Protein AF-A0A662ELX7-F1 (afdb_monomer_lite)

Sequence (60 aa):
MNWRHAIVLVGYDDTKQRWIIRNSWGSGWGDSGYGYIPYSGHQYSDLKNYVYYIKGVISP

Secondary structure (DSSP, 8-state):
-------EEEEEETTTTEEEEE-SS-TTSTBTTEEEEETT-BTTB-TTT-----------

Structure (mmCIF, N/CA/C/O backbone):
data_AF-A0A662ELX7-F1
#
_entry.id   AF-A0A662ELX7-F1
#
loop_
_atom_site.group_PDB
_atom_site.id
_atom_site.type_symbol
_atom_site.label_atom_id
_atom_site.label_alt_id
_atom_site.label_comp_id
_atom_site.label_asym_id
_atom_site.label_entity_id
_atom_site.label_seq_id
_atom_site.pdbx_PDB_ins_code
_atom_site.Cartn_x
_atom_site.Cartn_y
_atom_site.Cartn_z
_atom_site.occupancy
_atom_site.B_iso_or_equiv
_atom_site.auth_seq_id
_atom_site.auth_comp_id
_atom_site.auth_asym_id
_atom_site.auth_atom_id
_atom_site.pdbx_PDB_model_num
ATOM 1 N N . MET A 1 1 ? 19.272 6.685 -13.962 1.00 48.81 1 MET A N 1
ATOM 2 C CA . MET A 1 1 ? 18.988 5.233 -13.897 1.00 48.81 1 MET A CA 1
ATOM 3 C C . MET A 1 1 ? 17.571 5.063 -13.378 1.00 48.81 1 MET A C 1
ATOM 5 O O . MET A 1 1 ? 17.271 5.632 -12.338 1.00 48.81 1 MET A O 1
ATOM 9 N N . ASN A 1 2 ? 16.715 4.329 -14.091 1.00 69.50 2 ASN A N 1
ATOM 10 C CA . ASN A 1 2 ? 15.333 4.084 -13.669 1.00 69.50 2 ASN A CA 1
ATOM 11 C C . ASN A 1 2 ? 15.264 2.740 -12.938 1.00 69.50 2 ASN A C 1
ATOM 13 O O . ASN A 1 2 ? 14.953 1.717 -13.543 1.00 69.50 2 ASN A O 1
ATOM 17 N N . TRP A 1 3 ? 15.609 2.735 -11.651 1.00 82.38 3 TRP A N 1
ATOM 18 C CA . TRP A 1 3 ? 15.430 1.558 -10.805 1.00 82.38 3 TRP A CA 1
ATOM 19 C C . TRP A 1 3 ? 13.951 1.433 -10.444 1.00 82.38 3 TRP A C 1
ATOM 21 O O . TRP A 1 3 ? 13.359 2.368 -9.911 1.00 82.38 3 TRP A O 1
ATOM 31 N N . ARG A 1 4 ? 13.350 0.287 -10.764 1.00 88.00 4 ARG A N 1
ATOM 32 C CA . ARG A 1 4 ? 11.982 -0.060 -10.373 1.00 88.00 4 ARG A CA 1
ATOM 33 C C . ARG A 1 4 ? 12.028 -1.260 -9.446 1.00 88.00 4 ARG A C 1
ATOM 35 O O . ARG A 1 4 ? 12.891 -2.120 -9.591 1.00 88.00 4 ARG A O 1
ATOM 42 N N . HIS A 1 5 ? 11.093 -1.303 -8.507 1.00 93.50 5 HIS A N 1
ATOM 43 C CA . HIS A 1 5 ? 11.000 -2.363 -7.515 1.00 93.50 5 HIS A CA 1
ATOM 44 C C . HIS A 1 5 ? 9.587 -2.934 -7.508 1.00 93.50 5 HIS A C 1
ATOM 46 O O . HIS A 1 5 ? 8.616 -2.179 -7.457 1.00 93.50 5 HIS A O 1
ATOM 52 N N . ALA A 1 6 ? 9.481 -4.257 -7.585 1.00 94.75 6 ALA A N 1
ATOM 53 C CA . ALA A 1 6 ? 8.212 -4.959 -7.486 1.00 94.75 6 ALA A CA 1
ATOM 54 C C . ALA A 1 6 ? 7.987 -5.398 -6.037 1.00 94.75 6 ALA A C 1
ATOM 56 O O . ALA A 1 6 ? 8.887 -5.908 -5.373 1.00 94.75 6 ALA A O 1
ATOM 57 N N . ILE A 1 7 ? 6.767 -5.201 -5.559 1.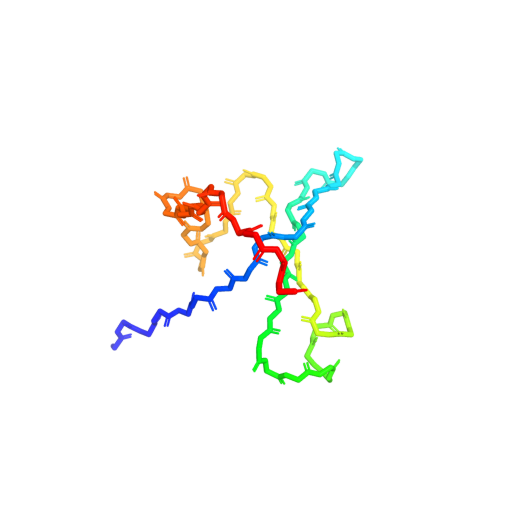00 95.38 7 ILE A N 1
ATOM 58 C CA . ILE A 1 7 ? 6.339 -5.457 -4.183 1.00 95.38 7 ILE A CA 1
ATOM 59 C C . ILE A 1 7 ? 4.987 -6.163 -4.189 1.00 95.38 7 ILE A C 1
ATOM 61 O O . ILE A 1 7 ? 4.283 -6.160 -5.199 1.00 95.38 7 ILE A O 1
ATOM 65 N N . VAL A 1 8 ? 4.604 -6.734 -3.049 1.00 96.88 8 VAL A N 1
ATOM 66 C CA . VAL A 1 8 ? 3.302 -7.389 -2.899 1.00 96.88 8 VAL A CA 1
ATOM 67 C C . VAL A 1 8 ? 2.351 -6.461 -2.152 1.00 96.88 8 VAL A C 1
ATOM 69 O O . VAL A 1 8 ? 2.640 -6.048 -1.029 1.00 96.88 8 VAL A O 1
ATOM 72 N N . LEU A 1 9 ? 1.207 -6.156 -2.762 1.00 96.38 9 LEU A N 1
ATOM 73 C CA . LEU A 1 9 ? 0.081 -5.523 -2.081 1.00 96.38 9 LEU A CA 1
ATOM 74 C C . LEU A 1 9 ? -0.629 -6.583 -1.231 1.00 96.38 9 LEU A C 1
ATOM 76 O O . LEU A 1 9 ? -1.106 -7.578 -1.770 1.00 96.38 9 LEU A O 1
ATOM 80 N N . VAL A 1 10 ? -0.668 -6.393 0.086 1.00 97.50 10 VAL A N 1
ATOM 81 C CA . VAL A 1 10 ? -1.163 -7.410 1.038 1.00 97.50 10 VAL A CA 1
ATOM 82 C C . VAL A 1 10 ? -2.364 -6.949 1.855 1.00 97.50 10 VAL A C 1
ATOM 84 O O . VAL A 1 10 ? -2.961 -7.750 2.567 1.00 97.50 10 VAL A O 1
ATOM 87 N N . GLY A 1 11 ? -2.732 -5.674 1.769 1.00 97.81 11 GLY A N 1
ATOM 88 C CA . GLY A 1 11 ? -3.874 -5.149 2.499 1.00 97.81 11 GLY A CA 1
ATOM 89 C C . GLY A 1 11 ? -4.050 -3.652 2.325 1.00 97.81 11 GLY A C 1
ATOM 90 O O . GLY A 1 11 ? -3.386 -3.006 1.509 1.00 97.81 11 GLY A O 1
ATOM 91 N N . TYR A 1 12 ? -4.961 -3.110 3.119 1.00 97.94 12 TYR A N 1
ATOM 92 C CA . TYR A 1 12 ? -5.352 -1.712 3.097 1.00 97.94 12 TYR A CA 1
ATOM 93 C C . TYR A 1 12 ? -5.866 -1.297 4.483 1.00 97.94 12 TYR A C 1
ATOM 95 O O . TYR A 1 12 ? -6.238 -2.144 5.295 1.00 97.94 12 TYR A O 1
ATOM 103 N N . ASP A 1 13 ? -5.826 -0.002 4.774 1.00 98.31 13 ASP A N 1
ATOM 104 C CA . ASP A 1 13 ? -6.288 0.594 6.026 1.00 98.31 13 ASP A CA 1
ATOM 105 C C . ASP A 1 13 ? -7.067 1.868 5.693 1.00 98.31 13 ASP A C 1
ATOM 107 O O . ASP A 1 13 ? -6.483 2.921 5.419 1.00 98.31 13 ASP A O 1
ATOM 111 N N . ASP A 1 14 ? -8.396 1.760 5.714 1.00 98.62 14 ASP A N 1
ATOM 112 C CA . ASP A 1 14 ? -9.295 2.863 5.368 1.00 98.62 14 ASP A CA 1
ATOM 113 C C . ASP A 1 14 ? -9.296 3.971 6.418 1.00 98.62 14 ASP A C 1
ATOM 115 O O . ASP A 1 14 ? -9.524 5.132 6.083 1.00 98.62 14 ASP A O 1
ATOM 119 N N . THR A 1 15 ? -8.968 3.659 7.674 1.00 98.50 15 THR A N 1
ATOM 120 C CA . THR A 1 15 ? -8.879 4.682 8.725 1.00 98.50 15 THR A CA 1
ATOM 121 C C . THR A 1 15 ? -7.711 5.631 8.472 1.00 98.50 15 THR A C 1
ATOM 123 O O . THR A 1 15 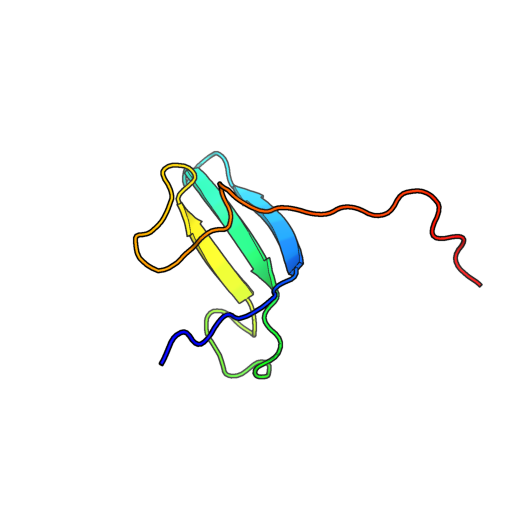? -7.813 6.830 8.723 1.00 98.50 15 THR A O 1
ATOM 126 N N . LYS A 1 16 ? -6.613 5.107 7.913 1.00 98.12 16 LYS A N 1
ATOM 127 C CA . LYS A 1 16 ? -5.396 5.866 7.590 1.00 98.12 16 LYS A CA 1
ATOM 128 C C . LYS A 1 16 ? -5.228 6.154 6.098 1.00 98.12 16 LYS A C 1
ATOM 130 O O . LYS A 1 16 ? -4.211 6.728 5.716 1.00 98.12 16 LYS A O 1
ATOM 135 N N . GLN A 1 17 ? -6.195 5.760 5.270 1.00 98.19 17 GLN A N 1
ATOM 136 C CA . GLN A 1 17 ? -6.215 5.976 3.821 1.00 98.19 17 GLN A CA 1
ATOM 137 C C . GLN A 1 17 ? -4.927 5.497 3.119 1.00 98.19 17 GLN A C 1
ATOM 139 O O . GLN A 1 17 ? -4.291 6.242 2.362 1.00 98.19 17 GLN A O 1
ATOM 144 N N . ARG A 1 18 ? -4.499 4.257 3.399 1.00 97.94 18 ARG A N 1
ATOM 145 C CA . ARG A 1 18 ? -3.223 3.711 2.901 1.00 97.94 18 ARG A CA 1
ATOM 146 C C . ARG A 1 18 ? -3.286 2.234 2.523 1.00 97.94 18 ARG A C 1
ATOM 148 O O . ARG A 1 18 ? -3.911 1.420 3.193 1.00 97.94 18 ARG A O 1
ATOM 155 N N . TRP A 1 19 ? -2.553 1.886 1.476 1.00 97.44 19 TRP A N 1
ATOM 156 C CA . TRP A 1 19 ? -2.228 0.521 1.085 1.00 97.44 19 TRP A CA 1
ATOM 157 C C . TRP A 1 19 ? -1.130 -0.046 1.983 1.00 97.44 19 TRP A C 1
ATOM 159 O O . TRP A 1 19 ? -0.218 0.683 2.383 1.00 97.44 19 TRP A O 1
ATOM 169 N N . ILE A 1 20 ? -1.190 -1.348 2.254 1.00 98.19 20 ILE A N 1
ATOM 170 C CA . ILE A 1 20 ? -0.181 -2.092 3.013 1.00 98.19 20 ILE A CA 1
ATOM 171 C C . ILE A 1 20 ? 0.592 -2.973 2.040 1.00 98.19 20 ILE A C 1
ATOM 173 O O . ILE A 1 20 ? 0.010 -3.789 1.321 1.00 98.19 20 ILE A O 1
ATOM 177 N N . ILE A 1 21 ? 1.911 -2.816 2.032 1.00 97.69 21 ILE A N 1
ATOM 178 C CA . ILE A 1 21 ? 2.806 -3.548 1.140 1.00 97.69 21 ILE A CA 1
ATOM 179 C C . ILE A 1 21 ? 3.743 -4.442 1.945 1.00 97.69 21 ILE A C 1
ATOM 181 O O . ILE A 1 21 ? 4.212 -4.054 3.014 1.00 97.69 21 ILE A O 1
ATOM 185 N N . ARG A 1 22 ? 4.056 -5.624 1.414 1.00 98.12 22 ARG A N 1
ATOM 186 C CA . ARG A 1 22 ? 5.149 -6.466 1.903 1.00 98.12 22 ARG A CA 1
ATOM 187 C C . ARG A 1 22 ? 6.351 -6.296 0.985 1.00 98.12 22 ARG A C 1
ATOM 189 O O . ARG A 1 22 ? 6.239 -6.474 -0.230 1.00 98.12 22 ARG A O 1
ATOM 196 N N . ASN A 1 23 ? 7.492 -5.964 1.576 1.00 97.00 23 ASN A N 1
ATOM 197 C CA . ASN A 1 23 ? 8.746 -5.773 0.861 1.00 97.00 23 ASN A CA 1
ATOM 198 C C . ASN A 1 23 ? 9.638 -7.030 0.942 1.00 97.00 23 ASN A C 1
ATOM 200 O O . ASN A 1 23 ? 9.382 -7.951 1.720 1.00 97.00 23 ASN A O 1
ATOM 204 N N . SER A 1 24 ? 10.690 -7.073 0.126 1.00 97.38 24 SER A N 1
ATOM 205 C CA . SER A 1 24 ? 11.641 -8.185 0.003 1.00 97.38 24 SER A CA 1
ATOM 206 C C . SER A 1 24 ? 13.065 -7.812 0.443 1.00 97.38 24 SER A C 1
ATOM 208 O O . SER A 1 24 ? 14.026 -8.438 0.008 1.00 97.38 24 SER A O 1
ATOM 210 N N . TRP A 1 25 ? 13.216 -6.794 1.296 1.00 97.69 25 TRP A N 1
ATOM 211 C CA . TRP A 1 25 ? 14.511 -6.326 1.829 1.00 97.69 25 TRP A CA 1
ATOM 212 C C . TRP A 1 25 ? 14.781 -6.783 3.273 1.00 97.69 25 TRP A C 1
ATOM 214 O O . TRP A 1 25 ? 15.612 -6.211 3.972 1.00 97.69 25 TRP A O 1
ATOM 224 N N . GLY A 1 26 ? 14.081 -7.826 3.721 1.00 97.94 26 GLY A N 1
ATOM 225 C CA . GLY A 1 26 ? 14.190 -8.362 5.077 1.00 97.94 26 GLY A CA 1
ATOM 226 C C . GLY A 1 26 ? 13.304 -7.640 6.095 1.00 97.94 26 GLY A C 1
ATOM 227 O O . GLY A 1 26 ? 12.746 -6.576 5.835 1.00 97.94 26 GLY A O 1
ATOM 228 N N . SER A 1 27 ? 13.162 -8.249 7.273 1.00 98.12 27 SER A N 1
ATOM 229 C CA . SER A 1 27 ? 12.294 -7.754 8.351 1.00 98.12 27 SER A CA 1
ATOM 230 C C . SER A 1 27 ? 12.800 -6.471 9.013 1.00 98.12 27 SER A C 1
ATOM 232 O O . SER A 1 27 ? 12.013 -5.765 9.630 1.00 98.12 27 SER A O 1
ATOM 234 N N . GLY A 1 28 ? 14.088 -6.144 8.875 1.00 98.44 28 GLY A N 1
ATOM 235 C CA . GLY A 1 28 ? 14.659 -4.900 9.401 1.00 98.44 28 GLY A CA 1
ATOM 236 C C . GLY A 1 28 ? 14.249 -3.642 8.628 1.00 98.44 28 GLY A C 1
ATOM 237 O O . GLY A 1 28 ? 14.545 -2.536 9.069 1.00 98.44 28 GLY A O 1
ATOM 238 N N . TRP A 1 29 ? 13.592 -3.784 7.474 1.00 97.88 29 TRP A N 1
ATOM 239 C CA . TRP A 1 29 ? 13.111 -2.649 6.697 1.00 97.88 29 TRP A CA 1
ATOM 240 C C . TRP A 1 29 ? 11.681 -2.263 7.085 1.00 97.88 29 TRP A C 1
ATOM 242 O O . TRP A 1 29 ? 10.802 -3.120 7.165 1.00 97.88 29 TRP A O 1
ATOM 252 N N . GLY A 1 30 ? 11.433 -0.960 7.236 1.00 97.00 30 GLY A N 1
ATOM 253 C CA . GLY A 1 30 ? 10.095 -0.428 7.481 1.00 97.00 30 GLY A CA 1
ATOM 254 C C . GLY A 1 30 ? 9.492 -0.947 8.786 1.00 97.00 30 GLY A C 1
ATOM 255 O O . GLY A 1 30 ? 10.154 -0.990 9.819 1.00 97.00 30 GLY A O 1
ATOM 256 N N . ASP A 1 31 ? 8.224 -1.333 8.726 1.00 98.25 31 ASP A N 1
ATOM 257 C CA . ASP A 1 31 ? 7.494 -1.922 9.843 1.00 98.25 31 ASP A CA 1
ATOM 258 C C . ASP A 1 31 ? 7.553 -3.449 9.735 1.00 98.25 31 ASP A C 1
ATOM 260 O O . ASP A 1 31 ? 6.712 -4.074 9.093 1.00 98.25 31 ASP A O 1
ATOM 264 N N . SER A 1 32 ? 8.608 -4.056 10.283 1.00 98.19 32 SER A N 1
ATOM 265 C CA . SER A 1 32 ? 8.814 -5.515 10.266 1.00 98.19 32 SER A CA 1
ATOM 266 C C . SER A 1 32 ? 8.799 -6.142 8.856 1.00 98.19 32 SER A C 1
ATOM 268 O O . SER A 1 32 ? 8.297 -7.249 8.654 1.00 98.19 32 SER A O 1
ATOM 270 N N . GLY A 1 33 ? 9.336 -5.439 7.853 1.00 98.44 33 GLY A N 1
ATOM 271 C CA . GLY A 1 33 ? 9.332 -5.833 6.437 1.00 98.44 33 GLY A CA 1
ATOM 272 C C . GLY A 1 33 ? 8.154 -5.280 5.625 1.00 98.44 33 GLY A C 1
ATOM 273 O O . GLY A 1 33 ? 8.078 -5.516 4.414 1.00 98.44 33 GLY A O 1
ATOM 274 N N . TYR A 1 34 ? 7.248 -4.536 6.260 1.00 98.50 34 TYR A N 1
ATOM 275 C CA . TYR A 1 34 ? 6.093 -3.915 5.622 1.00 98.50 34 TYR A CA 1
ATOM 276 C C . TYR A 1 34 ? 6.279 -2.412 5.443 1.00 98.50 34 TYR A C 1
ATOM 278 O O . TYR A 1 34 ? 7.070 -1.750 6.117 1.00 98.50 34 TYR A O 1
ATOM 286 N N . GLY A 1 35 ? 5.532 -1.867 4.492 1.00 97.19 35 GLY A N 1
ATOM 287 C CA . GLY A 1 35 ? 5.480 -0.443 4.209 1.00 97.19 35 GLY A CA 1
ATOM 288 C C . GLY A 1 35 ? 4.059 0.001 3.908 1.00 97.19 35 GLY A C 1
ATOM 289 O O . GLY A 1 35 ? 3.152 -0.814 3.722 1.00 97.19 35 GLY A O 1
ATOM 290 N N . TYR A 1 36 ? 3.881 1.313 3.833 1.00 97.19 36 TYR A N 1
ATOM 291 C CA . TYR A 1 36 ? 2.574 1.922 3.650 1.00 97.19 36 TYR A CA 1
ATOM 292 C C . TYR A 1 36 ? 2.619 2.958 2.536 1.00 97.19 36 TYR A C 1
ATOM 294 O O . TYR A 1 36 ? 3.529 3.784 2.497 1.00 97.19 36 TYR A O 1
ATOM 302 N N . ILE A 1 37 ? 1.631 2.927 1.644 1.00 96.50 37 ILE A N 1
ATOM 303 C CA . ILE A 1 37 ? 1.535 3.861 0.517 1.00 96.50 37 ILE A CA 1
ATOM 304 C C . ILE A 1 37 ? 0.168 4.540 0.571 1.00 96.50 37 ILE A C 1
ATOM 306 O O . ILE A 1 37 ? -0.836 3.831 0.551 1.00 96.50 37 ILE A O 1
ATOM 310 N N . PRO A 1 38 ? 0.084 5.880 0.628 1.00 96.62 38 PRO A N 1
ATOM 311 C CA . PRO A 1 38 ? -1.199 6.574 0.629 1.00 96.62 38 PRO A CA 1
ATOM 312 C C . PRO A 1 38 ? -2.061 6.176 -0.570 1.00 96.62 38 PRO A C 1
ATOM 314 O O . PRO A 1 38 ? -1.548 6.003 -1.679 1.00 96.62 38 PRO A O 1
ATOM 317 N N . TYR A 1 39 ? -3.379 6.105 -0.390 1.00 95.69 39 TYR A N 1
ATOM 318 C CA . TYR A 1 39 ? -4.310 5.890 -1.504 1.00 95.69 39 TYR A CA 1
ATOM 319 C C . TYR A 1 39 ? -4.212 6.986 -2.565 1.00 95.69 39 TYR A C 1
ATOM 321 O O . TYR A 1 39 ? -4.465 6.737 -3.743 1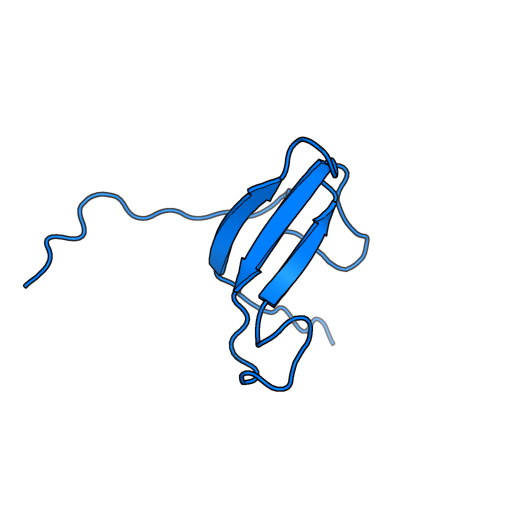.00 95.69 39 TYR A O 1
ATOM 329 N N . SER A 1 40 ? -3.818 8.202 -2.179 1.00 95.56 40 SER A N 1
ATOM 330 C CA . SER A 1 40 ? -3.536 9.305 -3.101 1.00 95.56 40 SER A CA 1
ATOM 331 C C . SER A 1 40 ? -2.322 9.032 -3.999 1.00 95.56 40 SER A C 1
ATOM 333 O O . SER A 1 40 ? -2.305 9.514 -5.131 1.00 95.56 40 SER A O 1
ATOM 335 N N . GLY A 1 41 ? -1.401 8.164 -3.577 1.00 92.31 41 GLY A N 1
ATOM 336 C CA . GLY A 1 41 ? -0.175 7.800 -4.284 1.00 92.31 41 GLY A CA 1
ATOM 337 C C . GLY A 1 41 ? 1.065 8.428 -3.653 1.00 92.31 41 GLY A C 1
ATOM 338 O O . GLY A 1 41 ? 0.989 9.130 -2.647 1.00 92.31 41 GLY A O 1
ATOM 339 N N . HIS A 1 42 ? 2.227 8.164 -4.246 1.00 91.81 42 HIS A N 1
ATOM 340 C CA . HIS A 1 42 ? 3.492 8.774 -3.844 1.00 91.81 42 HIS A CA 1
ATOM 341 C C . HIS A 1 42 ? 4.355 9.016 -5.083 1.00 91.81 42 HIS A C 1
ATOM 343 O O . HIS A 1 42 ? 4.354 8.188 -5.984 1.00 91.81 42 HIS A O 1
ATOM 349 N N . GLN A 1 43 ? 5.136 10.099 -5.121 1.00 91.81 43 GLN A N 1
ATOM 350 C CA . GLN A 1 43 ? 5.973 10.447 -6.286 1.00 91.81 43 GLN A CA 1
ATOM 351 C C . GLN A 1 43 ? 7.013 9.371 -6.664 1.00 91.81 43 GLN A C 1
ATOM 353 O O . GLN A 1 43 ? 7.495 9.341 -7.788 1.00 91.81 43 GLN A O 1
ATOM 358 N N . TYR A 1 44 ? 7.337 8.476 -5.725 1.00 89.38 44 TYR A N 1
ATOM 359 C CA . TYR A 1 44 ? 8.240 7.335 -5.931 1.00 89.38 44 TYR A CA 1
ATOM 360 C C . TYR A 1 44 ? 7.512 5.985 -5.969 1.00 89.38 44 TYR A C 1
ATOM 362 O O . TYR A 1 44 ? 8.145 4.942 -5.827 1.00 89.38 44 TYR A O 1
ATOM 370 N N . SER A 1 45 ? 6.184 5.988 -6.085 1.00 90.88 45 SER A N 1
ATOM 371 C CA . SER A 1 45 ? 5.383 4.771 -6.155 1.00 90.88 45 SER A CA 1
ATOM 372 C C . SER A 1 45 ? 4.435 4.806 -7.336 1.00 90.88 45 SER A C 1
ATOM 374 O O . SER A 1 45 ? 3.527 5.632 -7.410 1.00 90.88 45 SER A O 1
ATOM 376 N N . ASP A 1 46 ? 4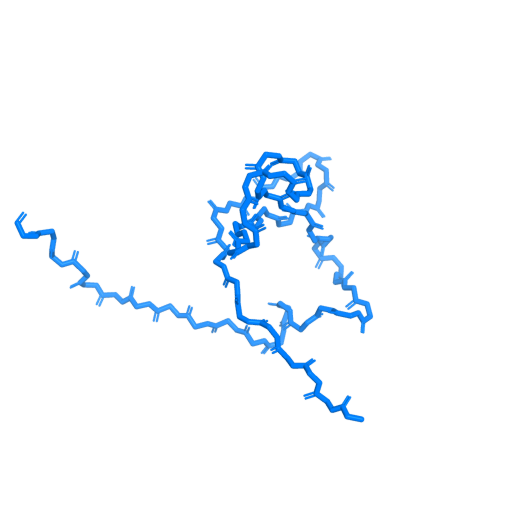.582 3.802 -8.190 1.00 90.75 46 ASP A N 1
ATOM 377 C CA . ASP A 1 46 ? 3.671 3.549 -9.294 1.00 90.75 46 ASP A CA 1
ATOM 378 C C . ASP A 1 46 ? 2.536 2.578 -8.920 1.00 90.75 46 ASP A C 1
ATOM 380 O O . ASP A 1 46 ? 1.846 2.078 -9.807 1.00 90.75 46 ASP A O 1
ATOM 384 N N . LEU A 1 47 ? 2.300 2.309 -7.625 1.00 90.12 47 LEU A N 1
ATOM 385 C CA . LEU A 1 47 ? 1.283 1.344 -7.171 1.00 90.12 47 LEU A CA 1
ATOM 386 C C . LEU A 1 47 ? -0.125 1.664 -7.708 1.00 90.12 47 LEU A C 1
ATOM 388 O O . LEU A 1 47 ? -0.929 0.762 -7.899 1.00 90.12 47 LEU A O 1
ATOM 392 N N . LYS A 1 48 ? -0.430 2.93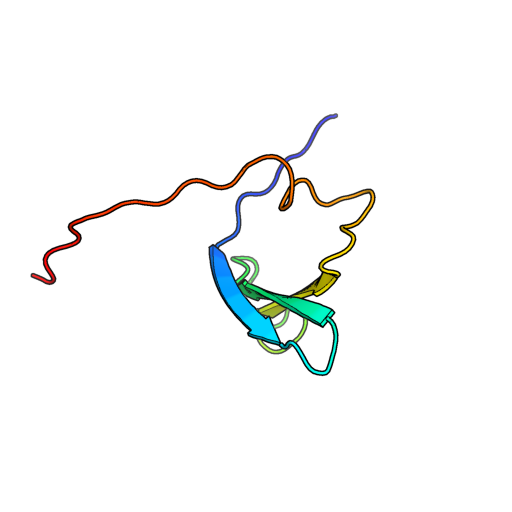7 -7.986 1.00 88.81 48 LYS A N 1
ATOM 393 C CA . LYS A 1 48 ? -1.719 3.343 -8.576 1.00 88.81 48 LYS A CA 1
ATOM 394 C C . LYS A 1 48 ? -1.808 3.117 -10.086 1.00 88.81 48 LYS A C 1
ATOM 396 O O . LYS A 1 48 ? -2.908 3.121 -10.624 1.00 88.81 48 LYS A O 1
ATOM 401 N N . ASN A 1 49 ? -0.669 2.952 -10.752 1.00 90.12 49 ASN A N 1
ATOM 402 C CA . ASN A 1 49 ? -0.566 2.880 -12.207 1.00 90.12 49 ASN A CA 1
ATOM 403 C C . ASN A 1 49 ? -0.388 1.437 -12.695 1.00 90.12 49 ASN A C 1
ATOM 405 O O . ASN A 1 49 ? -0.914 1.084 -13.747 1.00 90.12 49 ASN A O 1
ATOM 409 N N . TYR A 1 50 ? 0.337 0.600 -11.943 1.00 90.44 50 TYR A N 1
ATOM 410 C CA . TYR A 1 50 ? 0.668 -0.767 -12.352 1.00 90.44 50 TYR A CA 1
ATOM 411 C C . TYR A 1 50 ? 0.441 -1.764 -11.213 1.00 90.44 50 TYR A C 1
ATOM 413 O O . TYR A 1 50 ? 1.243 -1.864 -10.284 1.00 90.44 50 TYR A O 1
ATOM 421 N N . VAL A 1 51 ? -0.636 -2.545 -11.324 1.00 91.62 51 VAL A N 1
ATOM 422 C CA . VAL A 1 51 ? -0.954 -3.671 -10.435 1.00 91.62 51 VAL A CA 1
ATOM 423 C C . VAL A 1 51 ? -1.281 -4.884 -11.294 1.00 91.62 51 VAL A C 1
ATOM 425 O O . VAL A 1 51 ? -2.085 -4.796 -12.219 1.00 91.62 51 VAL A O 1
ATOM 428 N N . TYR A 1 52 ? -0.675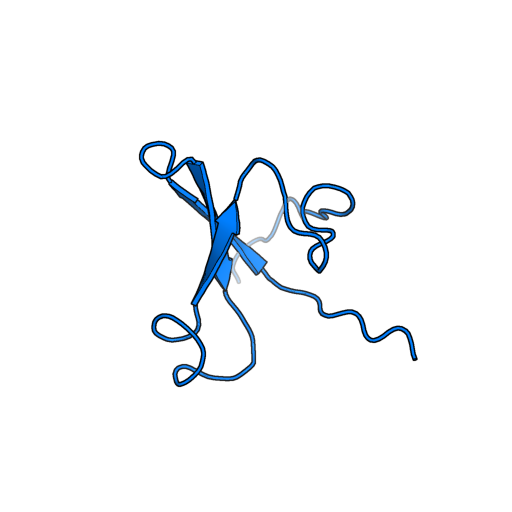 -6.021 -10.966 1.00 92.75 52 TYR A N 1
ATOM 429 C CA . TYR A 1 52 ? -0.976 -7.309 -11.582 1.00 92.75 52 TYR A CA 1
ATOM 430 C C . TYR A 1 52 ? -1.523 -8.252 -10.514 1.00 92.75 52 TYR A C 1
ATOM 432 O O . TYR A 1 52 ? -1.067 -8.228 -9.371 1.00 92.75 52 TYR A O 1
ATOM 440 N N . TYR A 1 53 ? -2.486 -9.091 -10.888 1.00 91.44 53 TYR A N 1
ATOM 441 C CA . TYR A 1 53 ? -3.017 -10.139 -10.024 1.00 91.44 53 TYR A CA 1
ATOM 442 C C . TYR A 1 53 ? -3.056 -11.465 -10.782 1.00 91.44 53 TYR A C 1
ATOM 444 O O . TYR A 1 53 ? -3.174 -11.497 -12.006 1.00 91.44 53 TYR A O 1
ATOM 452 N N . ILE A 1 54 ? -2.958 -12.562 -10.039 1.00 89.62 54 ILE A N 1
ATOM 453 C CA . ILE A 1 54 ? -3.070 -13.921 -10.564 1.00 89.62 54 ILE A CA 1
ATOM 454 C C . ILE A 1 54 ? -4.315 -14.543 -9.932 1.00 89.62 54 ILE A C 1
ATOM 456 O O . ILE A 1 54 ? -4.527 -14.421 -8.726 1.00 89.62 54 ILE A O 1
ATOM 460 N N . LYS A 1 55 ? -5.148 -15.207 -10.738 1.00 86.94 55 LYS A N 1
ATOM 461 C CA . LYS A 1 55 ? -6.316 -15.968 -10.276 1.00 86.94 55 LYS A CA 1
ATOM 462 C C . LYS A 1 55 ? -6.039 -17.460 -10.456 1.00 86.94 55 LYS A C 1
ATOM 464 O O . LYS A 1 55 ? -5.582 -17.858 -11.520 1.00 86.94 55 LYS A O 1
ATOM 469 N N . GLY A 1 56 ? -6.361 -18.275 -9.449 1.00 78.75 56 GLY A N 1
ATOM 470 C CA . GLY A 1 56 ? -6.284 -19.739 -9.556 1.00 78.75 56 GLY A CA 1
ATOM 471 C C . GLY A 1 56 ? -4.998 -20.375 -9.028 1.00 78.75 56 GLY A C 1
ATOM 472 O O . GLY A 1 56 ? -4.581 -21.403 -9.550 1.00 78.75 56 GLY A O 1
ATOM 473 N N . VAL A 1 57 ? -4.375 -19.803 -7.992 1.00 72.12 57 VAL A N 1
ATOM 474 C CA . VAL A 1 57 ? -3.349 -20.534 -7.235 1.00 72.12 57 VAL A CA 1
ATOM 475 C C . VAL A 1 57 ? -4.053 -21.654 -6.471 1.00 72.12 57 VAL A C 1
ATOM 477 O O . VAL A 1 57 ? -4.720 -21.408 -5.469 1.00 72.12 57 VAL A O 1
ATOM 480 N N . ILE A 1 58 ? -3.957 -22.873 -6.993 1.00 74.06 58 ILE A N 1
ATOM 481 C CA . ILE A 1 58 ? -4.324 -24.081 -6.261 1.00 74.06 58 ILE A CA 1
ATOM 482 C C . ILE A 1 58 ? -3.155 -24.335 -5.312 1.00 74.06 58 ILE A C 1
ATOM 484 O O . ILE A 1 58 ? -2.022 -24.488 -5.772 1.00 74.06 58 ILE A O 1
ATOM 488 N N . SER A 1 59 ? -3.401 -24.300 -4.002 1.00 65.25 59 SER A N 1
ATOM 489 C CA . SER A 1 59 ? -2.395 -24.759 -3.044 1.00 65.25 59 SER A CA 1
ATOM 490 C C . SER A 1 59 ? -2.041 -26.215 -3.372 1.00 65.25 59 SER A C 1
ATOM 492 O O . SER A 1 59 ? -2.976 -26.987 -3.601 1.00 65.25 59 SER A O 1
ATOM 494 N N . PRO A 1 60 ? -0.748 -26.587 -3.445 1.00 63.62 60 PRO A N 1
ATOM 495 C CA . PRO A 1 60 ? -0.371 -27.994 -3.515 1.00 63.62 60 PRO A CA 1
ATOM 496 C C . PRO A 1 60 ? -0.894 -28.774 -2.302 1.00 63.62 60 PRO A C 1
ATOM 498 O O . PRO A 1 60 ? -1.066 -28.155 -1.223 1.00 63.62 60 PRO A O 1
#

Radius of gyration: 12.99 Å; chains: 1; bounding box: 28×38×24 Å

pLDDT: mean 91.77, std 10.03, range [48.81, 98.62]

Foldseek 3Di:
DDDDDDWDFDAADVVQQWTKIAADPALPPDPRRIDIAHVVGDPRDCPVPDDDDDPDPDPD